Protein AF-A0A9E3YVJ0-F1 (afdb_monomer_lite)

Radius of gyration: 26.22 Å; chains: 1; bounding box: 72×21×71 Å

Sequence (81 aa):
MHKTRQAYCRGDDDKESLDVSLRGQALRRAVQAELPKTLTPYEWEQWYAEHGVPRAHLQAVTKPRKRWWHWSWFGACGKDS

Foldseek 3Di:
DDDDDPPPPDDPPPDPPQPPDPVSVVVCVVPDPDDDDDDDPVVVVVVCVVPNDDPVVVPPDDDPPPDPVPVPPPPPDDDDD

Structure (mmCIF, N/CA/C/O backbone):
data_AF-A0A9E3YVJ0-F1
#
_entry.id   AF-A0A9E3YVJ0-F1
#
loop_
_atom_site.group_PDB
_atom_site.id
_atom_site.type_symbol
_atom_site.label_atom_id
_atom_site.label_alt_id
_atom_site.label_comp_id
_atom_site.label_asym_id
_atom_site.label_entity_id
_atom_site.label_seq_id
_atom_site.pdbx_PDB_ins_code
_atom_site.Cartn_x
_atom_site.Cartn_y
_atom_site.Cartn_z
_atom_site.occupancy
_atom_site.B_iso_or_equiv
_atom_site.auth_seq_id
_atom_site.auth_comp_id
_atom_site.auth_asym_id
_atom_site.auth_atom_id
_atom_site.pdbx_PDB_model_num
ATOM 1 N N . MET A 1 1 ? -18.224 -12.480 -50.371 1.00 47.94 1 MET A N 1
ATOM 2 C CA . MET A 1 1 ? -17.596 -13.195 -49.236 1.00 47.94 1 MET A CA 1
ATOM 3 C C . MET A 1 1 ? -16.121 -12.818 -49.190 1.00 47.94 1 MET A C 1
ATOM 5 O O . MET A 1 1 ? -15.333 -13.410 -49.917 1.00 47.94 1 MET A O 1
ATOM 9 N N . HIS A 1 2 ? -15.749 -11.791 -48.422 1.00 52.16 2 HIS A N 1
ATOM 1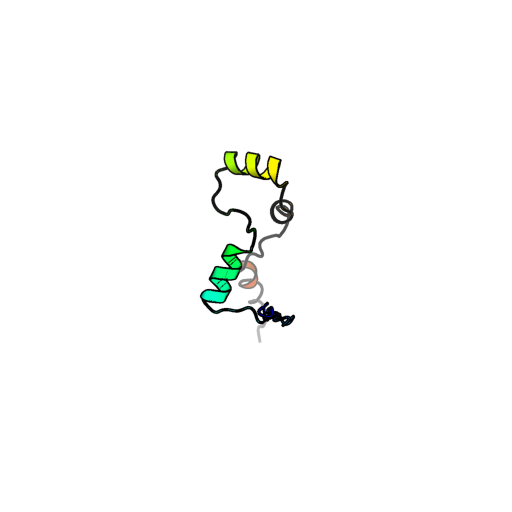0 C CA . HIS A 1 2 ? -14.346 -11.383 -48.288 1.00 52.16 2 HIS A CA 1
ATOM 11 C C . HIS A 1 2 ? -13.784 -11.845 -46.944 1.00 52.16 2 HIS A C 1
ATOM 13 O O . HIS A 1 2 ? -14.453 -11.810 -45.916 1.00 52.16 2 HIS A O 1
ATOM 19 N N . LYS A 1 3 ? -12.579 -12.399 -47.045 1.00 50.72 3 LYS A N 1
ATOM 20 C CA . LYS A 1 3 ? -11.932 -13.355 -46.150 1.00 50.72 3 LYS A CA 1
ATOM 21 C C . LYS A 1 3 ? -11.297 -12.636 -44.956 1.00 50.72 3 LYS A C 1
ATOM 23 O O . LYS A 1 3 ? -10.592 -11.647 -45.131 1.00 50.72 3 LYS A O 1
ATOM 28 N N . THR A 1 4 ? -11.525 -13.175 -43.764 1.00 61.00 4 THR A N 1
ATOM 29 C CA . THR A 1 4 ? -10.894 -12.819 -42.490 1.00 61.00 4 THR A CA 1
ATOM 30 C C . THR A 1 4 ? -9.372 -12.923 -42.567 1.00 61.00 4 THR A C 1
ATOM 32 O O . THR A 1 4 ? -8.829 -13.977 -42.892 1.00 61.00 4 THR A O 1
ATOM 35 N N . ARG A 1 5 ? -8.674 -11.849 -42.193 1.00 48.72 5 ARG A N 1
ATOM 36 C CA . ARG A 1 5 ? -7.272 -11.894 -41.756 1.00 48.72 5 ARG A CA 1
ATOM 37 C C . ARG A 1 5 ? -7.099 -10.943 -40.582 1.00 48.72 5 ARG A C 1
ATOM 39 O O . ARG A 1 5 ? -6.573 -9.846 -40.713 1.00 48.72 5 ARG A O 1
ATOM 46 N N . GLN A 1 6 ? -7.584 -11.382 -39.429 1.00 50.19 6 GLN A N 1
ATOM 47 C CA . GLN A 1 6 ? -7.190 -10.801 -38.158 1.00 50.19 6 GLN A CA 1
ATOM 48 C C . GLN A 1 6 ? -5.877 -11.485 -37.764 1.00 50.19 6 GLN A C 1
ATOM 50 O O . GLN A 1 6 ? -5.863 -12.596 -37.239 1.00 50.19 6 GLN A O 1
ATOM 55 N N . ALA A 1 7 ? -4.761 -10.872 -38.154 1.00 49.88 7 ALA A N 1
ATOM 56 C CA . ALA A 1 7 ? -3.449 -11.261 -37.668 1.00 49.88 7 ALA A CA 1
ATOM 57 C C . ALA A 1 7 ? -3.332 -10.742 -36.231 1.00 49.88 7 ALA A C 1
ATOM 59 O O . ALA A 1 7 ? -3.081 -9.561 -36.004 1.00 49.88 7 ALA A O 1
ATOM 60 N N . TYR A 1 8 ? -3.589 -11.613 -35.260 1.00 51.16 8 TYR A N 1
ATOM 61 C CA . TYR A 1 8 ? -3.246 -11.344 -33.873 1.00 51.16 8 TYR A CA 1
ATOM 62 C C . TYR A 1 8 ? -1.721 -11.354 -33.762 1.00 51.16 8 TYR A C 1
ATOM 64 O O . TYR A 1 8 ? -1.094 -12.403 -33.903 1.00 51.16 8 TYR A O 1
ATOM 72 N N . CYS A 1 9 ? -1.119 -10.188 -33.529 1.00 49.06 9 CYS A N 1
ATOM 73 C CA . CYS A 1 9 ? 0.267 -10.094 -33.089 1.00 49.06 9 CYS A CA 1
ATOM 74 C C . CYS A 1 9 ? 0.366 -10.728 -31.695 1.00 49.06 9 CYS A C 1
ATOM 76 O O . CYS A 1 9 ? 0.125 -10.074 -30.683 1.00 49.06 9 CYS A O 1
ATOM 78 N N . ARG A 1 10 ? 0.662 -12.027 -31.660 1.00 49.09 10 ARG A N 1
ATOM 79 C CA . ARG A 1 10 ? 1.000 -12.784 -30.459 1.00 49.09 10 ARG A CA 1
ATOM 80 C C . ARG A 1 10 ? 2.488 -12.574 -30.185 1.00 49.09 10 ARG A C 1
ATOM 82 O O . ARG A 1 10 ? 3.325 -13.240 -30.782 1.00 49.09 10 ARG A O 1
ATOM 89 N N . GLY A 1 11 ? 2.799 -11.578 -29.361 1.00 48.81 11 GLY A N 1
ATOM 90 C CA . GLY A 1 11 ? 4.130 -11.401 -28.788 1.00 48.81 11 GLY A CA 1
ATOM 91 C C . GLY A 1 11 ? 4.216 -12.184 -27.484 1.00 48.81 11 GLY A C 1
ATOM 92 O O . GLY A 1 11 ? 3.864 -11.646 -26.440 1.00 48.81 11 GLY A O 1
ATOM 93 N N . ASP A 1 12 ? 4.615 -13.453 -27.570 1.00 55.97 12 ASP A N 1
ATOM 94 C CA . ASP A 1 12 ? 5.149 -14.208 -26.43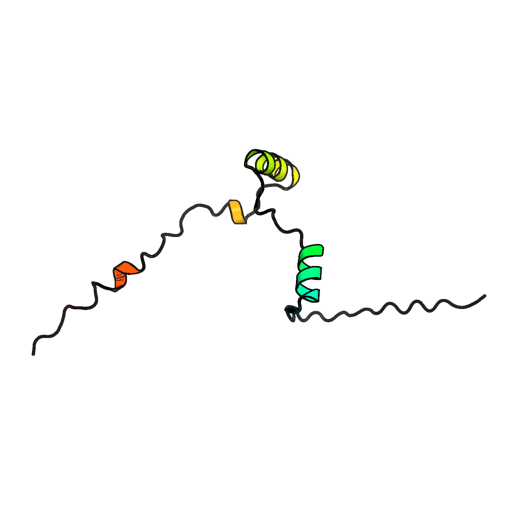4 1.00 55.97 12 ASP A CA 1
ATOM 95 C C . ASP A 1 12 ? 6.661 -13.936 -26.390 1.00 55.97 12 ASP A C 1
ATOM 97 O O . ASP A 1 12 ? 7.438 -14.592 -27.082 1.00 55.97 12 ASP A O 1
ATOM 101 N N . ASP A 1 13 ? 7.077 -12.950 -25.599 1.00 54.22 13 ASP A N 1
ATOM 102 C CA . ASP A 1 13 ? 8.471 -12.783 -25.186 1.00 54.22 13 ASP A CA 1
ATOM 103 C C . ASP A 1 13 ? 8.517 -12.888 -23.658 1.00 54.22 13 ASP A C 1
ATOM 105 O O . ASP A 1 13 ? 8.565 -11.897 -22.931 1.00 54.22 13 ASP A O 1
ATOM 109 N N . ASP A 1 14 ? 8.494 -14.130 -23.170 1.00 55.22 14 ASP A N 1
ATOM 110 C CA . ASP A 1 14 ? 8.700 -14.519 -21.768 1.00 55.22 14 ASP A CA 1
ATOM 111 C C . ASP A 1 14 ? 10.169 -14.335 -21.335 1.00 55.22 14 ASP A C 1
ATOM 113 O O . ASP A 1 14 ? 10.839 -15.241 -20.831 1.00 55.22 14 ASP A O 1
ATOM 117 N N . LYS A 1 15 ? 10.712 -13.138 -21.552 1.00 52.03 15 LYS A N 1
ATOM 118 C CA . LYS A 1 15 ? 11.898 -12.653 -20.852 1.00 52.03 15 LYS A CA 1
ATOM 119 C C . LYS A 1 15 ? 11.519 -11.316 -20.259 1.00 52.03 15 LYS A C 1
ATOM 121 O O . LYS A 1 15 ? 11.336 -10.352 -20.989 1.00 52.03 15 LYS A O 1
ATOM 126 N N . GLU A 1 16 ? 11.401 -11.277 -18.936 1.00 58.28 16 GLU A N 1
ATOM 127 C CA . GLU A 1 16 ? 11.126 -10.086 -18.135 1.00 58.28 16 GLU A CA 1
ATOM 128 C C . GLU A 1 16 ? 12.294 -9.085 -18.257 1.00 58.28 16 GLU A C 1
ATOM 130 O O . GLU A 1 16 ? 13.040 -8.821 -17.316 1.00 58.28 16 GLU A O 1
ATOM 135 N N . SER A 1 17 ? 12.499 -8.513 -19.446 1.00 60.38 17 SER A N 1
ATOM 136 C CA . SER A 1 17 ? 13.126 -7.211 -19.561 1.00 60.38 17 SER A CA 1
ATOM 137 C C . SER A 1 17 ? 12.143 -6.267 -18.894 1.00 60.38 17 SER A C 1
ATOM 139 O O . SER A 1 17 ? 11.122 -5.922 -19.487 1.00 60.38 17 SER A O 1
ATOM 141 N N . LEU A 1 18 ? 12.391 -5.934 -17.626 1.00 68.81 18 LEU A N 1
ATOM 142 C CA . LEU A 1 18 ? 11.637 -4.902 -16.929 1.00 68.81 18 LEU A CA 1
ATOM 143 C C . LEU A 1 18 ? 11.663 -3.663 -17.823 1.00 68.81 18 LEU A C 1
ATOM 145 O O . LEU A 1 18 ? 12.697 -3.008 -17.934 1.00 68.81 18 LEU A O 1
ATOM 149 N N . ASP A 1 19 ? 10.560 -3.393 -18.518 1.00 78.00 19 ASP A N 1
ATOM 150 C CA . ASP A 1 19 ? 10.453 -2.247 -19.408 1.00 78.00 19 ASP A CA 1
ATOM 151 C C . ASP A 1 19 ? 10.476 -0.991 -18.532 1.00 78.00 19 ASP A C 1
ATOM 153 O O . ASP A 1 19 ? 9.475 -0.592 -17.930 1.00 78.00 19 ASP A O 1
ATOM 157 N N . VAL A 1 20 ? 11.673 -0.415 -18.396 1.00 86.00 20 VAL A N 1
ATOM 158 C CA . VAL A 1 20 ? 11.931 0.774 -17.575 1.00 86.00 20 VAL A CA 1
ATOM 159 C C . VAL A 1 20 ? 11.450 2.043 -18.287 1.00 86.00 20 VAL A C 1
ATOM 161 O O . VAL A 1 20 ? 11.494 3.124 -17.698 1.00 86.00 20 VAL A O 1
ATOM 164 N N . SER A 1 21 ? 10.971 1.942 -19.535 1.00 91.75 21 SER A N 1
ATOM 165 C CA . SER A 1 21 ? 10.379 3.080 -20.231 1.00 91.75 21 SER A CA 1
ATOM 166 C C . SER A 1 21 ? 9.143 3.594 -19.490 1.00 91.75 21 SER A C 1
ATOM 168 O O . SER A 1 21 ? 8.457 2.863 -18.773 1.00 91.75 21 SER A O 1
ATOM 170 N N . LEU A 1 22 ? 8.811 4.871 -19.694 1.00 91.44 22 LEU A N 1
ATOM 171 C CA . LEU A 1 22 ? 7.594 5.457 -19.127 1.00 91.44 22 LEU A CA 1
ATOM 172 C C . LEU A 1 22 ? 6.338 4.693 -19.555 1.00 91.44 22 LEU A C 1
ATOM 174 O O . LEU A 1 22 ? 5.417 4.537 -18.759 1.00 91.44 22 LEU A O 1
ATOM 178 N N . ARG A 1 23 ? 6.316 4.190 -20.795 1.00 90.44 23 ARG A N 1
ATOM 179 C CA . ARG A 1 23 ? 5.220 3.368 -21.310 1.00 90.44 23 ARG A CA 1
ATOM 180 C C . ARG A 1 23 ? 5.119 2.053 -20.541 1.00 90.44 23 ARG A C 1
ATOM 182 O O . ARG A 1 23 ? 4.024 1.716 -20.101 1.00 90.44 23 ARG A O 1
ATOM 189 N N . GLY A 1 24 ? 6.236 1.352 -20.354 1.00 89.44 24 GLY A N 1
ATOM 190 C CA . GLY A 1 24 ? 6.297 0.114 -19.576 1.00 89.44 24 GLY A CA 1
ATOM 191 C C . GLY A 1 24 ? 5.838 0.315 -18.137 1.00 89.44 24 GLY A C 1
ATOM 192 O O . GLY A 1 24 ? 4.983 -0.418 -17.644 1.00 89.44 24 GLY A O 1
ATOM 193 N N . GLN A 1 25 ? 6.307 1.380 -17.484 1.00 88.31 25 GLN A N 1
ATOM 194 C CA . GLN A 1 25 ? 5.876 1.738 -16.131 1.00 88.31 25 GLN A CA 1
ATOM 195 C C . GLN A 1 25 ? 4.391 2.116 -16.058 1.00 88.31 25 GLN A C 1
ATOM 197 O O . GLN A 1 25 ? 3.709 1.715 -15.114 1.00 88.31 25 GLN A O 1
ATOM 202 N N . ALA A 1 26 ? 3.878 2.876 -17.029 1.00 87.81 26 ALA A N 1
ATOM 203 C CA . ALA A 1 26 ? 2.467 3.254 -17.088 1.00 87.81 26 ALA A CA 1
ATOM 204 C C . ALA A 1 26 ? 1.572 2.025 -17.282 1.00 87.81 26 ALA A C 1
ATOM 206 O O . ALA A 1 26 ? 0.601 1.854 -16.547 1.00 87.81 26 ALA A O 1
ATOM 207 N N . LEU A 1 27 ? 1.939 1.142 -18.214 1.00 90.12 27 LEU A N 1
ATOM 208 C CA . LEU A 1 27 ? 1.230 -0.110 -18.456 1.00 90.12 27 LEU A CA 1
ATOM 209 C C . LEU A 1 27 ? 1.257 -1.004 -17.215 1.00 90.12 27 LE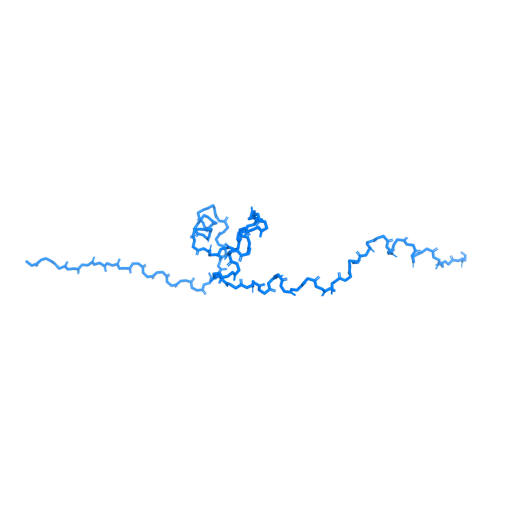U A C 1
ATOM 211 O O . LEU A 1 27 ? 0.217 -1.501 -16.793 1.00 90.12 27 LEU A O 1
ATOM 215 N N . ARG A 1 28 ? 2.427 -1.147 -16.585 1.00 87.00 28 ARG A N 1
ATOM 216 C CA . ARG A 1 28 ? 2.578 -1.904 -15.343 1.00 87.00 28 ARG A CA 1
ATOM 217 C C . ARG A 1 28 ? 1.650 -1.369 -14.256 1.00 87.00 28 ARG A C 1
ATOM 219 O O . ARG A 1 28 ? 0.917 -2.151 -13.674 1.00 87.00 28 ARG A O 1
ATOM 226 N N . ARG A 1 29 ? 1.620 -0.055 -14.017 1.00 85.31 29 ARG A N 1
ATOM 227 C CA . ARG A 1 29 ? 0.713 0.550 -13.023 1.00 85.31 29 ARG A CA 1
ATOM 228 C C . ARG A 1 29 ? -0.766 0.361 -13.362 1.00 85.31 29 ARG A C 1
ATOM 230 O O . ARG A 1 29 ? -1.568 0.251 -12.448 1.00 85.31 29 ARG A O 1
ATOM 237 N N . ALA A 1 30 ? -1.123 0.339 -14.645 1.00 86.88 30 ALA A N 1
ATOM 238 C CA . ALA A 1 30 ? -2.507 0.150 -15.077 1.00 86.88 30 ALA A CA 1
ATOM 239 C C . ALA A 1 30 ? -2.994 -1.298 -14.907 1.00 86.88 30 ALA A C 1
ATOM 241 O O . ALA A 1 30 ? -4.166 -1.519 -14.621 1.00 86.88 30 ALA A O 1
ATOM 242 N N . VAL A 1 31 ? -2.107 -2.279 -15.101 1.00 87.25 31 VAL A N 1
ATOM 243 C CA . VAL A 1 31 ? -2.446 -3.712 -15.034 1.00 87.25 31 VAL A CA 1
ATOM 244 C C . VAL A 1 31 ? -2.242 -4.285 -13.630 1.00 87.25 31 VAL A C 1
ATOM 246 O O . VAL A 1 31 ? -2.939 -5.213 -13.223 1.00 87.25 31 VAL A O 1
ATOM 249 N N . GLN A 1 32 ? -1.273 -3.765 -12.880 1.00 81.69 32 GLN A N 1
ATOM 250 C CA . GLN A 1 32 ? -0.909 -4.298 -11.576 1.00 81.69 32 GLN A CA 1
ATOM 251 C C . GLN A 1 32 ? -1.932 -3.855 -10.524 1.00 81.69 32 GLN A C 1
ATOM 253 O O . GLN A 1 32 ? -2.077 -2.668 -10.238 1.00 81.69 32 GLN A O 1
ATOM 258 N N . ALA A 1 33 ? -2.598 -4.826 -9.900 1.00 74.31 33 ALA A N 1
ATOM 259 C CA . ALA A 1 33 ? -3.426 -4.613 -8.718 1.00 74.31 33 ALA A CA 1
ATOM 260 C C . ALA A 1 33 ? -2.528 -4.315 -7.500 1.00 74.31 33 ALA A C 1
ATOM 262 O O . ALA A 1 33 ? -2.248 -5.187 -6.677 1.00 74.31 33 ALA A O 1
ATOM 263 N N . GLU A 1 34 ? -1.978 -3.099 -7.432 1.00 78.81 34 GLU A N 1
ATOM 264 C CA . GLU A 1 34 ? -1.179 -2.660 -6.288 1.00 78.81 34 GLU A CA 1
ATOM 265 C C . GLU A 1 34 ? -2.055 -2.386 -5.066 1.00 78.81 34 GLU A C 1
ATOM 267 O O . GLU A 1 34 ? -3.151 -1.838 -5.158 1.00 78.81 34 GLU A O 1
ATOM 272 N N . LEU A 1 35 ? -1.516 -2.734 -3.897 1.00 82.12 35 LEU A N 1
ATOM 273 C CA . LEU A 1 35 ? -2.106 -2.369 -2.618 1.00 82.12 35 LEU A CA 1
ATOM 274 C C . LEU A 1 35 ? -2.159 -0.838 -2.502 1.00 82.12 35 LEU A C 1
ATOM 276 O O . LEU A 1 35 ? -1.144 -0.173 -2.758 1.00 82.12 35 LEU A O 1
ATOM 280 N N . PRO A 1 36 ? -3.299 -0.265 -2.094 1.00 81.12 36 PRO A N 1
ATOM 281 C CA . PRO A 1 36 ? -3.410 1.174 -1.946 1.00 81.12 36 PRO A CA 1
ATOM 282 C C . PRO A 1 36 ? -2.490 1.660 -0.815 1.00 81.12 36 PRO A C 1
ATOM 284 O O . PRO A 1 36 ? -2.349 1.012 0.214 1.00 81.12 36 PRO A O 1
ATOM 287 N N . LYS A 1 37 ? -1.805 2.794 -1.014 1.00 80.75 37 LYS A N 1
ATOM 288 C CA . LYS A 1 37 ? -0.774 3.297 -0.075 1.00 80.75 37 LYS A CA 1
ATOM 289 C C . LYS A 1 37 ? -1.292 4.362 0.892 1.00 80.75 37 LYS A C 1
ATOM 291 O O . LYS A 1 37 ? -0.625 4.659 1.876 1.00 80.75 37 LYS A O 1
ATOM 296 N N . THR A 1 38 ? -2.444 4.956 0.592 1.00 87.25 38 THR A N 1
ATOM 297 C CA . THR A 1 38 ? -2.935 6.183 1.238 1.00 87.25 38 THR A CA 1
ATOM 298 C C . THR A 1 38 ? -4.365 6.065 1.763 1.00 87.25 38 THR A C 1
ATOM 300 O O . THR A 1 38 ? -5.008 7.091 1.954 1.00 87.25 38 THR A O 1
ATOM 303 N N . LEU A 1 39 ? -4.880 4.849 1.977 1.00 89.12 39 LEU A N 1
ATOM 304 C CA . LEU A 1 39 ? -6.195 4.684 2.604 1.00 89.12 39 LEU A CA 1
ATOM 305 C C . LEU A 1 39 ? -6.171 5.163 4.056 1.00 89.12 39 LEU A C 1
ATOM 307 O O . LEU A 1 39 ? -5.183 4.976 4.779 1.00 89.12 39 LEU A O 1
ATOM 311 N N . THR A 1 40 ? -7.286 5.749 4.480 1.00 92.62 40 THR A N 1
ATOM 312 C CA . THR A 1 40 ? -7.569 6.015 5.889 1.00 92.62 40 THR A CA 1
ATOM 313 C C . THR A 1 40 ? -7.744 4.699 6.658 1.00 92.62 40 THR A C 1
ATOM 315 O O . THR A 1 40 ? -8.029 3.661 6.056 1.00 92.62 40 THR A O 1
ATOM 318 N N . PRO A 1 41 ? -7.591 4.697 7.996 1.00 90.88 41 PRO A N 1
ATOM 319 C CA . PRO A 1 41 ? -7.753 3.477 8.789 1.00 90.88 41 PRO A CA 1
ATOM 320 C C . PRO A 1 41 ? -9.097 2.769 8.568 1.00 90.88 41 PRO A C 1
ATOM 322 O O . PRO A 1 41 ? -9.126 1.552 8.439 1.00 90.88 41 PRO A O 1
ATOM 325 N N . TYR A 1 42 ? -10.189 3.528 8.450 1.00 90.69 42 TYR A N 1
ATOM 326 C CA . TYR A 1 42 ? -11.516 2.967 8.196 1.00 90.69 42 TYR A CA 1
ATOM 327 C C . TYR A 1 42 ? -11.623 2.318 6.808 1.00 90.69 42 TYR A C 1
ATOM 329 O O . TYR A 1 42 ? -12.145 1.216 6.663 1.00 90.69 42 TYR A O 1
ATOM 337 N N . GLU A 1 43 ? -11.073 2.961 5.780 1.00 90.75 43 GLU A N 1
ATOM 338 C CA . GLU A 1 43 ? -11.064 2.395 4.428 1.00 90.75 43 GLU A CA 1
ATOM 339 C C . GLU A 1 43 ? -10.195 1.130 4.342 1.00 90.75 43 GLU A C 1
ATOM 341 O O . GLU A 1 43 ? -10.507 0.222 3.576 1.00 90.75 43 GLU A O 1
ATOM 346 N N . TRP A 1 44 ? -9.135 1.020 5.151 1.00 91.12 44 TRP A N 1
ATOM 347 C CA . TRP A 1 44 ? -8.366 -0.223 5.265 1.00 91.12 44 TRP A CA 1
ATOM 348 C C . TRP A 1 44 ? -9.191 -1.380 5.826 1.00 91.12 44 TRP A C 1
ATOM 350 O O . TRP A 1 44 ? -9.048 -2.501 5.344 1.00 91.12 44 TRP A O 1
ATOM 360 N N . GLU A 1 45 ? -10.047 -1.130 6.821 1.00 89.88 45 GLU A N 1
ATOM 361 C CA . GLU A 1 45 ? -10.929 -2.160 7.386 1.00 89.88 45 GLU A CA 1
ATOM 362 C C . GLU A 1 45 ? -11.895 -2.700 6.329 1.00 89.88 45 GLU A C 1
ATOM 364 O O . GLU A 1 45 ? -12.029 -3.917 6.178 1.00 89.88 45 GLU A O 1
ATOM 369 N N . GLN A 1 46 ? -12.503 -1.802 5.549 1.00 92.25 46 GLN A N 1
ATOM 370 C CA . GLN A 1 46 ? -13.364 -2.174 4.423 1.00 92.25 46 GLN A CA 1
ATOM 371 C C . GLN A 1 46 ? -12.583 -2.961 3.366 1.00 92.25 46 GLN A C 1
ATOM 373 O O . GLN A 1 46 ? -12.999 -4.042 2.948 1.00 92.25 46 GLN A O 1
ATOM 378 N N . TRP A 1 47 ? -11.395 -2.478 2.999 1.00 90.25 47 TRP A N 1
ATOM 379 C CA . TRP A 1 47 ? -10.549 -3.138 2.012 1.00 90.25 47 TRP A CA 1
ATOM 380 C C . TRP A 1 47 ? -10.131 -4.549 2.460 1.00 90.25 47 TRP A C 1
ATOM 382 O O . TRP A 1 47 ? -10.168 -5.478 1.655 1.00 90.25 47 TRP A O 1
ATOM 392 N N . TYR A 1 48 ? -9.803 -4.750 3.743 1.00 90.38 48 TYR A N 1
ATOM 393 C CA . TYR A 1 48 ? -9.501 -6.079 4.292 1.00 90.38 48 TYR A CA 1
ATOM 394 C C . TYR A 1 48 ? -10.710 -7.009 4.325 1.00 90.38 48 TYR A C 1
ATOM 396 O O . TYR A 1 48 ? -10.529 -8.214 4.154 1.00 90.38 48 TYR A O 1
ATOM 404 N N . ALA A 1 49 ? -11.918 -6.490 4.544 1.00 90.56 49 ALA A N 1
ATOM 405 C CA . ALA A 1 49 ? -13.128 -7.305 4.485 1.00 90.56 49 ALA A CA 1
ATOM 406 C C . ALA A 1 49 ? -13.362 -7.863 3.070 1.00 90.56 49 ALA A C 1
ATOM 408 O O . ALA A 1 49 ? -13.802 -9.000 2.920 1.00 90.56 49 ALA A O 1
ATOM 409 N N . GLU A 1 50 ? -13.017 -7.085 2.043 1.00 88.62 50 GLU A N 1
ATOM 410 C CA . GLU A 1 50 ? -13.203 -7.458 0.639 1.00 88.62 50 GLU A CA 1
ATOM 411 C C . GLU A 1 50 ? -12.042 -8.288 0.062 1.00 88.62 50 GLU A C 1
ATOM 413 O O . GLU A 1 50 ? -12.270 -9.240 -0.683 1.00 88.62 50 GLU A O 1
ATOM 418 N N . HIS A 1 51 ? -10.795 -7.948 0.400 1.00 88.56 51 HIS A N 1
ATOM 419 C CA . HIS A 1 51 ? -9.587 -8.493 -0.242 1.00 88.56 51 HIS A CA 1
ATOM 420 C C . HIS A 1 51 ? -8.752 -9.388 0.687 1.00 88.56 51 HIS A C 1
ATOM 422 O O . HIS A 1 51 ? -7.824 -10.067 0.238 1.00 88.56 51 HIS A O 1
ATOM 428 N N . GLY A 1 52 ? -9.067 -9.404 1.984 1.00 89.25 52 GLY A N 1
ATOM 429 C CA . GLY A 1 52 ? -8.263 -10.055 3.013 1.00 89.25 52 GLY A CA 1
ATOM 430 C C . GLY A 1 52 ? -7.006 -9.264 3.389 1.00 89.25 52 GLY A C 1
ATOM 431 O O . GLY A 1 52 ? -6.676 -8.231 2.809 1.00 89.25 52 GLY A O 1
ATOM 432 N N . VAL A 1 53 ? -6.274 -9.752 4.394 1.00 86.75 53 VAL A N 1
ATOM 433 C CA . VAL A 1 53 ? -5.048 -9.093 4.871 1.00 86.75 53 VAL A CA 1
ATOM 434 C C . VAL A 1 53 ? -3.851 -9.510 4.004 1.00 86.75 53 VAL A C 1
ATOM 436 O O . VAL A 1 53 ? -3.526 -10.700 3.941 1.00 86.75 53 VAL A O 1
ATOM 439 N N . PRO A 1 54 ? -3.127 -8.564 3.376 1.00 83.38 54 PRO A N 1
ATOM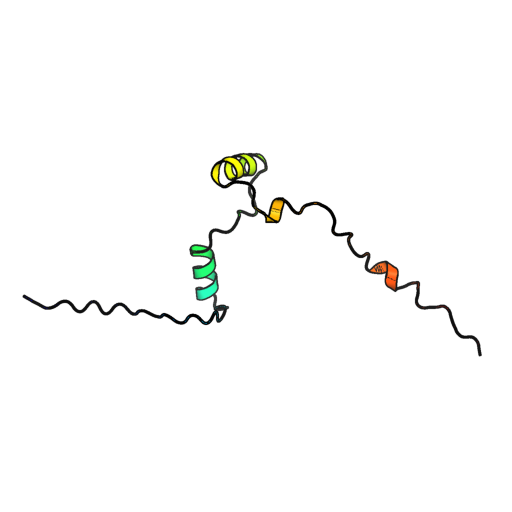 440 C CA . PRO A 1 54 ? -1.948 -8.882 2.587 1.00 83.38 54 PRO A CA 1
ATOM 441 C C . PRO A 1 54 ? -0.846 -9.472 3.465 1.00 83.38 54 PRO A C 1
ATOM 443 O O . PRO A 1 54 ? -0.566 -8.979 4.559 1.00 83.38 54 PRO A O 1
ATOM 446 N N . ARG A 1 55 ? -0.114 -10.465 2.945 1.00 80.69 55 ARG A N 1
ATOM 447 C CA . ARG A 1 55 ? 1.008 -11.103 3.661 1.00 80.69 55 ARG A CA 1
ATOM 448 C C . ARG A 1 55 ? 2.079 -10.107 4.129 1.00 80.69 55 ARG A C 1
ATOM 450 O O . ARG A 1 55 ? 2.742 -10.352 5.133 1.00 80.69 55 ARG A O 1
ATOM 457 N N . ALA A 1 56 ? 2.235 -8.988 3.420 1.00 78.44 56 ALA A N 1
ATOM 458 C CA . ALA A 1 56 ? 3.140 -7.902 3.793 1.00 78.44 56 ALA A CA 1
ATOM 459 C C . ALA A 1 56 ? 2.769 -7.248 5.137 1.00 78.44 56 ALA A C 1
ATOM 461 O O . ALA A 1 56 ? 3.661 -6.873 5.892 1.00 78.44 56 ALA A O 1
ATOM 462 N N . HIS A 1 57 ? 1.476 -7.157 5.464 1.00 80.75 57 HIS A N 1
ATOM 463 C CA . HIS A 1 57 ? 0.993 -6.562 6.714 1.00 80.75 57 HIS A CA 1
ATOM 464 C C . HIS A 1 57 ? 1.052 -7.541 7.897 1.00 80.75 57 HIS A C 1
ATOM 466 O O . HIS A 1 57 ? 1.066 -7.117 9.047 1.00 80.75 57 HIS A O 1
ATOM 472 N N . LEU A 1 58 ? 1.171 -8.848 7.629 1.00 78.69 58 LEU A N 1
ATOM 473 C CA . LEU A 1 58 ? 1.300 -9.878 8.665 1.00 78.69 58 LEU A CA 1
ATOM 474 C C . LEU A 1 58 ? 2.704 -9.927 9.305 1.00 78.69 58 LEU A C 1
ATOM 476 O O . LEU A 1 58 ? 2.849 -10.405 10.425 1.00 78.69 58 LEU A O 1
ATOM 480 N N . GLN A 1 59 ? 3.753 -9.434 8.631 1.00 67.19 59 GLN A N 1
ATOM 481 C CA . GLN A 1 59 ? 5.151 -9.531 9.100 1.00 67.19 59 GLN A CA 1
ATOM 482 C C . GLN A 1 59 ? 5.613 -8.341 9.963 1.00 67.19 59 GLN A C 1
ATOM 484 O O . GLN A 1 59 ? 6.766 -7.915 9.885 1.00 67.19 59 GLN A O 1
ATOM 489 N N . ALA A 1 60 ? 4.741 -7.792 10.808 1.00 61.44 60 ALA A N 1
ATOM 490 C CA . ALA A 1 60 ? 5.063 -6.611 11.614 1.00 61.44 60 ALA A CA 1
ATOM 491 C C . ALA A 1 60 ? 5.982 -6.880 12.827 1.00 61.44 60 ALA A C 1
ATOM 493 O O . ALA A 1 60 ? 6.300 -5.953 13.571 1.00 61.44 60 ALA A O 1
ATOM 494 N N . VAL A 1 61 ? 6.443 -8.113 13.057 1.00 61.94 61 VAL A N 1
ATOM 495 C CA . VAL A 1 61 ? 7.134 -8.467 14.303 1.00 61.94 61 VAL A CA 1
ATOM 496 C C . VAL A 1 61 ? 8.535 -9.012 14.018 1.00 61.94 61 VAL A C 1
ATOM 498 O O . VAL A 1 61 ? 8.709 -10.053 13.395 1.00 61.94 61 VAL A O 1
ATOM 501 N N . THR A 1 62 ? 9.541 -8.303 14.540 1.00 61.06 62 THR A N 1
ATOM 502 C CA . THR A 1 62 ? 10.950 -8.715 14.723 1.00 61.06 62 THR A CA 1
ATOM 503 C C . THR A 1 62 ? 11.897 -8.669 13.515 1.00 61.06 62 THR A C 1
ATOM 505 O O . THR A 1 62 ? 12.484 -9.663 13.103 1.00 61.06 62 THR A O 1
ATOM 508 N N . LYS A 1 63 ? 12.230 -7.465 13.039 1.00 63.84 63 LYS A N 1
ATOM 509 C CA . LYS A 1 63 ? 13.612 -7.233 12.583 1.00 63.84 63 LYS A CA 1
ATOM 510 C C . LYS A 1 63 ? 14.253 -6.182 13.481 1.00 63.84 63 LYS A C 1
ATOM 512 O O . LYS A 1 63 ? 13.864 -5.015 13.394 1.00 63.84 63 LYS A O 1
ATOM 517 N N . PRO A 1 64 ? 15.193 -6.557 14.373 1.00 67.94 64 PRO A N 1
ATOM 518 C CA . PRO A 1 64 ? 15.899 -5.569 15.170 1.00 67.94 64 PRO A CA 1
ATOM 5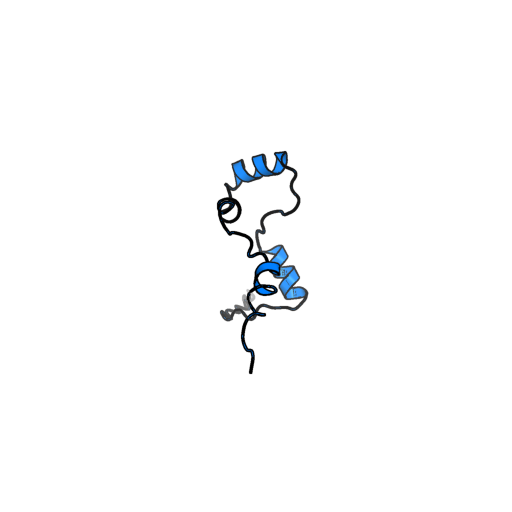19 C C . PRO A 1 64 ? 16.624 -4.624 14.211 1.00 67.94 64 PRO A C 1
ATOM 521 O O . PRO A 1 64 ? 17.431 -5.048 13.380 1.00 67.94 64 PRO A O 1
ATOM 524 N N . ARG A 1 65 ? 16.302 -3.330 14.295 1.00 71.81 65 ARG A N 1
ATOM 525 C CA . ARG A 1 65 ? 16.991 -2.295 13.521 1.00 71.81 65 ARG A CA 1
ATOM 526 C C . ARG A 1 65 ? 18.460 -2.327 13.934 1.00 71.81 65 ARG A C 1
ATOM 528 O O . ARG A 1 65 ? 18.782 -1.959 15.064 1.00 71.81 65 ARG A O 1
ATOM 535 N N . LYS A 1 66 ? 19.352 -2.770 13.040 1.00 68.62 66 LYS A N 1
ATOM 536 C CA . LYS A 1 66 ? 20.798 -2.672 13.272 1.00 68.62 66 LYS A CA 1
ATOM 537 C C . LYS A 1 66 ? 21.139 -1.193 13.439 1.00 68.62 66 LYS A C 1
ATOM 539 O O . LYS A 1 66 ? 21.014 -0.402 12.506 1.00 68.62 66 LYS A O 1
ATOM 544 N N . ARG A 1 67 ? 21.508 -0.814 14.664 1.00 76.69 67 ARG A N 1
ATOM 545 C CA . ARG A 1 67 ? 21.972 0.532 14.999 1.00 76.69 67 ARG A CA 1
ATOM 546 C C . ARG A 1 67 ? 23.349 0.710 14.369 1.00 76.69 67 ARG A C 1
ATOM 548 O O . ARG A 1 67 ? 24.313 0.079 14.800 1.00 76.69 67 ARG A O 1
ATOM 555 N N . TRP A 1 68 ? 23.402 1.540 13.335 1.00 72.81 68 TRP A N 1
ATOM 556 C CA . TRP A 1 68 ? 24.600 1.813 12.541 1.00 72.81 68 TRP A CA 1
ATOM 557 C C . TRP A 1 68 ? 25.749 2.413 13.363 1.00 72.81 68 TRP A C 1
ATOM 559 O O . TRP A 1 68 ? 26.913 2.199 13.054 1.00 72.81 68 TRP A O 1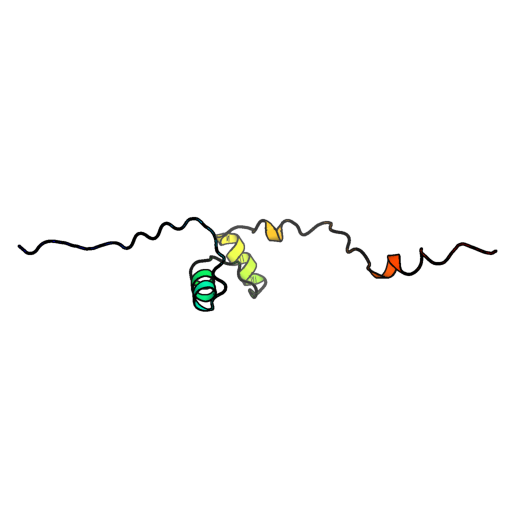
ATOM 569 N N . TRP A 1 69 ? 25.425 3.067 14.475 1.00 74.31 69 TRP A N 1
ATOM 570 C CA . TRP A 1 69 ? 26.383 3.683 15.391 1.00 74.31 69 TRP A CA 1
ATOM 571 C C . TRP A 1 69 ? 27.224 2.686 16.209 1.00 74.31 69 TRP A C 1
ATOM 573 O O . TRP A 1 69 ? 28.268 3.066 16.727 1.00 74.31 69 TRP A O 1
ATOM 583 N N . HIS A 1 70 ? 26.806 1.418 16.356 1.00 64.19 70 HIS A N 1
ATOM 584 C CA . HIS A 1 70 ? 27.500 0.486 17.264 1.00 64.19 70 HIS A CA 1
ATOM 585 C C . HIS A 1 70 ? 28.838 -0.050 16.718 1.00 64.19 70 HIS A C 1
ATOM 587 O O . HIS A 1 70 ? 29.610 -0.625 17.478 1.00 64.19 70 HIS A O 1
ATOM 593 N N . TRP A 1 71 ? 29.139 0.156 15.429 1.00 61.12 71 TRP A N 1
ATOM 594 C CA . TRP A 1 71 ? 30.410 -0.265 14.816 1.00 61.12 71 TRP A CA 1
ATOM 595 C C . TRP A 1 71 ? 31.526 0.776 14.956 1.00 61.12 71 TRP A C 1
ATOM 597 O O . TRP A 1 71 ? 32.681 0.457 14.705 1.00 61.12 71 TRP A O 1
ATOM 607 N N . SER A 1 72 ? 31.216 2.000 15.395 1.00 61.09 72 SER A N 1
ATOM 608 C CA . SER A 1 72 ? 32.216 3.073 15.463 1.00 61.09 72 SER A CA 1
ATOM 609 C C . SER A 1 72 ? 33.073 3.059 16.735 1.00 61.09 72 SER A C 1
ATOM 611 O O . SER A 1 72 ? 34.085 3.751 16.760 1.00 61.09 72 SER A O 1
ATOM 613 N N . TRP A 1 73 ? 32.702 2.314 17.787 1.00 54.94 73 TRP A N 1
ATOM 614 C CA . TRP A 1 73 ? 33.430 2.347 19.071 1.00 54.94 73 TRP A CA 1
ATOM 615 C C . TRP A 1 73 ? 34.239 1.068 19.358 1.00 54.94 73 TRP A C 1
ATOM 617 O O . TRP A 1 73 ? 35.274 1.122 20.008 1.00 54.94 73 TRP A O 1
ATOM 627 N N . PHE A 1 74 ? 33.864 -0.089 18.809 1.00 53.31 74 PHE A N 1
ATOM 628 C CA . PHE A 1 74 ? 34.568 -1.358 19.067 1.00 53.31 74 PHE A CA 1
ATOM 629 C C . PHE A 1 74 ? 35.825 -1.595 18.196 1.00 53.31 74 PHE A C 1
ATOM 631 O O . PHE A 1 74 ? 36.256 -2.732 18.044 1.00 53.31 74 PHE A O 1
ATOM 638 N N . GLY A 1 75 ? 36.415 -0.544 17.611 1.00 50.44 75 GLY A N 1
ATOM 639 C CA . GLY A 1 75 ? 37.574 -0.646 16.708 1.00 50.44 75 GLY A CA 1
ATOM 640 C C . GLY A 1 75 ? 38.848 0.083 17.152 1.00 50.44 75 GLY A C 1
ATOM 641 O O . GLY A 1 75 ? 39.829 0.047 16.420 1.00 50.44 75 GLY A O 1
ATOM 642 N N . ALA A 1 76 ? 38.864 0.747 18.313 1.00 52.09 76 ALA A N 1
ATOM 643 C CA . ALA A 1 76 ? 39.983 1.605 18.729 1.00 52.09 76 ALA A CA 1
ATOM 644 C C . ALA A 1 76 ? 40.615 1.178 20.066 1.00 52.09 76 ALA A C 1
ATOM 646 O O . ALA A 1 76 ? 40.850 2.004 20.943 1.00 52.09 76 ALA A O 1
ATOM 647 N N . CYS A 1 77 ? 40.889 -0.117 20.244 1.00 48.88 77 CYS A N 1
ATOM 648 C CA . CYS A 1 77 ? 41.772 -0.570 21.317 1.00 48.88 77 CYS A CA 1
ATOM 649 C C . CYS A 1 77 ? 42.731 -1.641 20.786 1.00 48.88 77 CYS A C 1
ATOM 651 O O . CYS A 1 77 ? 42.312 -2.744 20.440 1.00 48.88 77 CYS A O 1
ATOM 653 N N . GLY A 1 78 ? 44.014 -1.282 20.717 1.00 52.69 78 GLY A N 1
ATOM 654 C CA . GLY A 1 78 ? 45.122 -2.203 20.487 1.00 52.69 78 GLY A CA 1
ATOM 655 C C . GLY A 1 78 ? 46.067 -1.749 19.379 1.00 52.69 78 GLY A C 1
ATOM 656 O O . GLY A 1 78 ? 45.858 -2.104 18.224 1.00 52.69 78 GLY A O 1
ATOM 657 N N . LYS A 1 79 ? 47.146 -1.042 19.730 1.00 47.97 79 LYS A N 1
ATOM 658 C CA . LYS A 1 79 ? 48.449 -1.678 19.988 1.00 47.97 79 LYS A CA 1
ATOM 659 C C . LYS A 1 79 ? 49.470 -0.600 20.361 1.00 47.97 79 LYS A C 1
ATOM 661 O O . LYS A 1 79 ? 49.856 0.204 19.519 1.00 47.97 79 LYS A O 1
ATOM 666 N N . ASP A 1 80 ? 49.892 -0.607 21.617 1.00 53.28 80 ASP A N 1
ATOM 667 C CA . ASP A 1 80 ? 51.171 -0.032 22.014 1.00 53.28 80 ASP A CA 1
ATOM 668 C C . ASP A 1 80 ? 52.285 -0.840 21.330 1.00 53.28 80 ASP A C 1
ATOM 670 O O . ASP A 1 80 ? 52.253 -2.076 21.391 1.00 53.28 80 ASP A O 1
ATOM 674 N N . SER A 1 81 ? 53.235 -0.166 20.672 1.00 48.72 81 SER A N 1
ATOM 675 C CA . SER A 1 81 ? 54.659 -0.533 20.670 1.00 48.72 81 SER A CA 1
ATOM 676 C C . SER A 1 81 ? 55.530 0.557 20.058 1.00 48.72 81 SER A C 1
ATOM 678 O O . SER A 1 81 ? 55.095 1.179 19.065 1.00 48.72 81 SER A O 1
#

Secondary structure (DSSP, 8-state):
-PPP----------S-----SHHHHHHHHHHS-PPPSS--HHHHHHHHHHH---HHHH--S------GGGGTTTT------

pLDDT: mean 71.84, std 15.96, range [47.94, 92.62]